Protein AF-A0A2P8GSR9-F1 (afdb_monomer)

Organism: NCBI:txid390269

pLDDT: mean 77.99, std 23.23, range [37.25, 98.5]

Nearest PDB structures (foldseek):
  6x04-assembly1_C  TM=5.322E-01  e=2.676E+00  Saccharomyces cerevisiae S288C
  6x04-assembly1_K  TM=5.317E-01  e=3.799E+00  Saccharomyces cerevisiae S288C
  6x04-assembly1_G  TM=5.292E-01  e=4.270E+00  Saccharomyces cerevisiae S288C
  4rt1-assembly1_A  TM=3.070E-01  e=5.717E+00  Pseudomonas aeruginosa PAO1

Solvent-accessible surface area (backbone atoms only — not comparable to full-atom values): 7294 Å² total; per-residue (Å²): 130,80,91,65,80,76,64,48,75,80,50,98,51,31,28,34,34,70,55,84,48,96,83,53,54,54,26,38,37,32,64,42,80,44,65,48,93,89,70,51,74,74,40,75,32,27,36,27,29,41,53,52,94,53,72,87,73,40,44,82,75,49,75,26,86,39,72,65,58,42,53,66,70,62,69,70,80,82,80,58,76,87,51,70,83,47,92,62,58,94,63,40,84,70,53,58,70,65,50,60,67,56,49,74,79,62,77,70,82,80,94,81,87,132

Secondary structure (DSSP, 8-state):
---SPPPEEEETTEEEE--S-SSS-SEEEEEEEE--TTS---EEEEEEEE--SSGGG--EEEEESSHHHHHHTSPPP---GGGTTSTTSTTTTTTHHHHHHHHTTTTPPPS---

Structure (mmCIF, N/CA/C/O backbone):
data_AF-A0A2P8GSR9-F1
#
_entry.id   AF-A0A2P8GSR9-F1
#
loop_
_atom_site.group_PDB
_atom_site.id
_atom_site.type_symbol
_atom_site.label_atom_id
_atom_site.label_alt_id
_atom_site.label_comp_id
_atom_site.label_asym_id
_atom_site.label_entity_id
_atom_site.label_seq_id
_atom_site.pdbx_PDB_ins_code
_atom_site.Cartn_x
_atom_site.Cartn_y
_atom_site.Cartn_z
_atom_site.occupancy
_atom_site.B_iso_or_equiv
_atom_site.auth_seq_id
_atom_site.auth_comp_id
_atom_site.auth_asym_id
_atom_site.auth_atom_id
_atom_site.pdbx_PDB_model_num
ATOM 1 N N . MET A 1 1 ? 11.667 4.897 14.610 1.00 48.38 1 MET A N 1
ATOM 2 C CA . MET A 1 1 ? 10.711 3.892 14.088 1.00 48.38 1 MET A CA 1
ATOM 3 C C . MET A 1 1 ? 9.352 4.565 13.994 1.00 48.38 1 MET A C 1
ATOM 5 O O . MET A 1 1 ? 8.935 5.131 14.995 1.00 48.38 1 MET A O 1
ATOM 9 N N . SER A 1 2 ? 8.697 4.597 12.828 1.00 56.84 2 SER A N 1
ATOM 10 C CA . SER A 1 2 ? 7.363 5.215 12.725 1.00 56.84 2 SER A CA 1
ATOM 11 C C . SER A 1 2 ? 6.367 4.443 13.595 1.00 56.84 2 SER A C 1
ATOM 13 O O . SER A 1 2 ? 6.287 3.223 13.455 1.00 56.84 2 SER A O 1
ATOM 15 N N . GLY A 1 3 ? 5.585 5.128 14.430 1.00 82.31 3 GLY A N 1
ATOM 16 C CA . GLY A 1 3 ? 4.541 4.516 15.268 1.00 82.31 3 GLY A CA 1
ATOM 17 C C . GLY A 1 3 ? 3.304 4.021 14.505 1.00 82.31 3 GLY A C 1
ATOM 18 O O . GLY A 1 3 ? 2.302 3.684 15.124 1.00 82.31 3 GLY A O 1
ATOM 19 N N . LEU A 1 4 ? 3.347 3.997 13.170 1.00 87.38 4 LEU A N 1
ATOM 20 C CA . LEU A 1 4 ? 2.238 3.541 12.338 1.00 87.38 4 LEU A CA 1
ATOM 21 C C . LEU A 1 4 ? 2.026 2.023 12.472 1.00 87.38 4 LEU A C 1
ATOM 23 O O . LEU A 1 4 ? 3.010 1.273 12.501 1.00 87.38 4 LEU A O 1
ATOM 27 N N . PRO A 1 5 ? 0.765 1.549 12.453 1.00 92.81 5 PRO A N 1
ATOM 28 C CA . PRO A 1 5 ? 0.460 0.131 12.335 1.00 92.81 5 PRO A CA 1
ATOM 29 C C . PRO A 1 5 ? 1.173 -0.492 11.136 1.00 92.81 5 PRO A C 1
ATOM 31 O O . PRO A 1 5 ? 1.265 0.107 10.056 1.00 92.81 5 PRO A O 1
ATOM 34 N N . LYS A 1 6 ? 1.681 -1.712 11.322 1.00 95.56 6 LYS A N 1
ATOM 35 C CA . LYS A 1 6 ? 2.308 -2.465 10.234 1.00 95.56 6 LYS A CA 1
ATOM 36 C C . LYS A 1 6 ? 1.237 -2.882 9.211 1.00 95.56 6 LYS A C 1
ATOM 38 O O . LYS A 1 6 ? 0.147 -3.275 9.626 1.00 95.56 6 LYS A O 1
ATOM 43 N N . PRO A 1 7 ? 1.536 -2.853 7.900 1.00 97.50 7 PRO A N 1
ATOM 44 C CA . PRO A 1 7 ? 0.634 -3.390 6.888 1.00 97.50 7 PRO A CA 1
ATOM 45 C C . PRO A 1 7 ? 0.391 -4.881 7.114 1.00 97.50 7 PRO A C 1
ATOM 47 O O . PRO A 1 7 ? 1.329 -5.634 7.396 1.00 97.50 7 PRO A O 1
ATOM 50 N N . ILE A 1 8 ? -0.848 -5.320 6.931 1.00 98.06 8 ILE A N 1
ATOM 51 C CA . ILE A 1 8 ? -1.230 -6.728 7.043 1.00 98.06 8 ILE A CA 1
ATOM 52 C C . ILE A 1 8 ? -1.020 -7.371 5.678 1.00 98.06 8 ILE A C 1
ATOM 54 O O . ILE A 1 8 ? -1.573 -6.911 4.683 1.00 98.06 8 ILE A O 1
ATOM 58 N N . ARG A 1 9 ? -0.203 -8.423 5.604 1.00 98.25 9 ARG A N 1
ATOM 59 C CA . ARG A 1 9 ? 0.023 -9.154 4.353 1.00 98.25 9 ARG A CA 1
ATOM 60 C C . ARG A 1 9 ? -1.148 -10.096 4.096 1.00 98.25 9 ARG A C 1
ATOM 62 O O . ARG A 1 9 ? -1.395 -10.977 4.910 1.00 9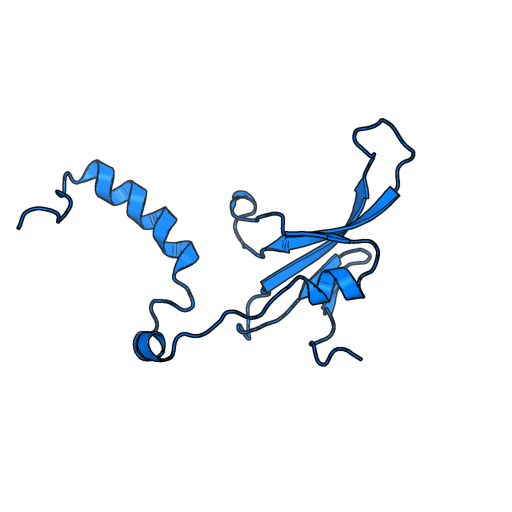8.25 9 ARG A O 1
ATOM 69 N N . VAL A 1 10 ? -1.821 -9.926 2.962 1.00 97.31 10 VAL A N 1
ATOM 70 C CA . VAL A 1 10 ? -2.991 -10.739 2.578 1.00 97.31 10 VAL A CA 1
ATOM 71 C C . VAL A 1 10 ? -2.682 -11.692 1.427 1.00 97.31 10 VAL A C 1
ATOM 73 O O . VAL A 1 10 ? -3.306 -12.738 1.307 1.00 97.31 10 VAL A O 1
ATOM 76 N N . GLU A 1 11 ? -1.654 -11.389 0.629 1.00 96.50 11 GLU A N 1
ATOM 77 C CA . GLU A 1 11 ? -1.143 -12.288 -0.406 1.00 96.50 11 GLU A CA 1
ATOM 78 C C . GLU A 1 11 ? 0.386 -12.194 -0.524 1.00 96.50 11 GLU A C 1
ATOM 80 O O . GLU A 1 11 ? 1.058 -11.370 0.105 1.00 96.50 11 GLU A O 1
ATOM 85 N N . ARG A 1 12 ? 0.976 -13.007 -1.411 1.00 96.44 12 ARG A N 1
ATOM 86 C CA . ARG A 1 12 ? 2.427 -13.006 -1.658 1.00 96.44 12 ARG A CA 1
ATOM 87 C C . ARG A 1 12 ? 2.964 -11.621 -2.030 1.00 96.44 12 ARG A C 1
ATOM 89 O O . ARG A 1 12 ? 4.084 -11.298 -1.644 1.00 96.44 12 ARG A O 1
ATOM 96 N N . ARG A 1 13 ? 2.209 -10.814 -2.769 1.00 97.81 13 ARG A N 1
ATOM 97 C CA . ARG A 1 13 ? 2.643 -9.485 -3.228 1.00 97.81 13 ARG A CA 1
ATOM 98 C C . ARG A 1 13 ? 1.676 -8.374 -2.828 1.00 97.81 13 ARG A C 1
ATOM 100 O O . ARG A 1 13 ? 1.750 -7.301 -3.416 1.00 97.81 13 ARG A O 1
ATOM 107 N N . MET A 1 14 ? 0.789 -8.621 -1.864 1.00 98.06 14 MET A N 1
ATOM 108 C CA . MET A 1 14 ? -0.256 -7.677 -1.476 1.00 98.06 14 MET A CA 1
ATOM 109 C C . MET A 1 14 ? -0.357 -7.536 0.041 1.00 98.06 14 MET A C 1
ATOM 111 O O . MET A 1 14 ? -0.363 -8.523 0.782 1.00 98.06 14 MET A O 1
ATOM 115 N N . TRP A 1 15 ? -0.477 -6.288 0.474 1.00 98.44 15 TRP A N 1
ATOM 116 C CA . TRP A 1 15 ? -0.714 -5.879 1.846 1.00 98.44 15 TRP A CA 1
ATOM 117 C C . TRP A 1 15 ? -1.885 -4.904 1.897 1.00 98.44 15 TRP A C 1
ATOM 119 O O . TRP A 1 15 ? -2.197 -4.246 0.906 1.00 98.44 15 TRP A O 1
ATOM 129 N N . VAL A 1 16 ? -2.496 -4.779 3.066 1.00 97.88 16 VAL A N 1
ATOM 130 C CA . VAL A 1 16 ? -3.522 -3.779 3.355 1.00 97.88 16 VAL A CA 1
ATOM 131 C C . VAL A 1 16 ? -3.107 -2.931 4.553 1.00 97.88 16 VAL A C 1
ATOM 133 O O . VAL A 1 16 ? -2.458 -3.417 5.484 1.00 97.88 16 VAL A O 1
ATOM 136 N N . CYS A 1 17 ? -3.466 -1.651 4.524 1.00 97.56 17 CYS A N 1
ATOM 137 C CA . CYS A 1 17 ? -3.189 -0.697 5.593 1.00 97.56 17 CYS A CA 1
ATOM 138 C C . CYS A 1 17 ? -4.488 -0.322 6.306 1.00 97.56 17 CYS A C 1
ATOM 140 O O . CYS A 1 17 ? -5.384 0.259 5.695 1.00 97.56 17 CYS A O 1
ATOM 142 N N . MET A 1 18 ? -4.557 -0.603 7.608 1.00 96.00 18 MET A N 1
ATOM 143 C CA . MET A 1 18 ? -5.652 -0.161 8.477 1.00 96.00 18 MET A CA 1
ATOM 144 C C . MET A 1 18 ? -5.350 1.233 9.036 1.00 96.00 18 MET A C 1
ATOM 146 O O . MET A 1 18 ? -4.197 1.521 9.381 1.00 96.00 18 MET A O 1
ATOM 150 N N . ARG A 1 19 ? -6.366 2.097 9.117 1.00 94.38 19 ARG A N 1
ATOM 151 C CA . ARG A 1 19 ? -6.279 3.433 9.733 1.00 94.38 19 ARG A CA 1
ATOM 152 C C . ARG A 1 19 ? -7.457 3.644 10.680 1.00 94.38 19 ARG A C 1
ATOM 154 O O . ARG A 1 19 ? -7.548 2.917 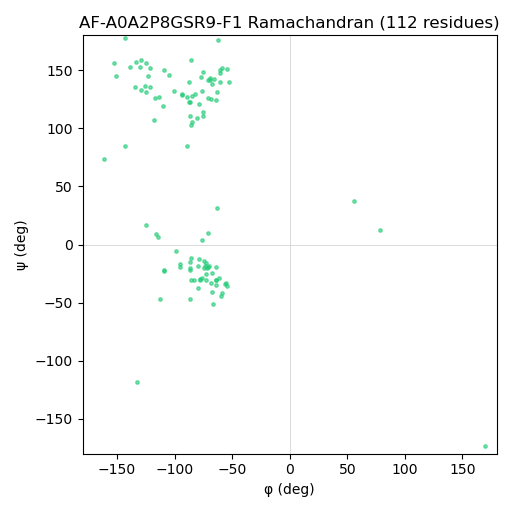11.659 1.00 94.38 19 ARG A O 1
ATOM 161 N N . ASN A 1 20 ? -8.306 4.633 10.417 1.00 89.50 20 ASN A N 1
ATOM 162 C CA . ASN A 1 20 ? -9.404 5.026 11.296 1.00 89.50 20 ASN A CA 1
ATOM 163 C C . ASN A 1 20 ? -10.514 3.961 11.367 1.00 89.50 20 ASN A C 1
ATOM 165 O O . ASN A 1 20 ? -11.132 3.805 12.414 1.00 89.50 20 ASN A O 1
ATOM 169 N N . ASP A 1 21 ? -10.758 3.238 10.271 1.00 88.38 21 ASP A N 1
ATOM 170 C CA . ASP A 1 21 ? -11.838 2.253 10.178 1.00 88.38 21 ASP A CA 1
ATOM 171 C C . ASP A 1 21 ? -11.392 0.878 10.729 1.00 88.38 21 ASP A C 1
ATOM 173 O O . ASP A 1 21 ? -10.335 0.372 10.330 1.00 88.38 21 ASP A O 1
ATOM 177 N N . PRO A 1 22 ? -12.157 0.267 11.658 1.00 87.94 22 PRO A N 1
ATOM 178 C CA . PRO A 1 22 ? -11.807 -1.023 12.250 1.00 87.94 22 PRO A CA 1
ATOM 179 C C . PRO A 1 22 ? -12.134 -2.228 11.353 1.00 87.94 22 PRO A C 1
ATOM 181 O O . PRO A 1 22 ? -11.689 -3.337 11.647 1.00 87.94 22 PRO A O 1
ATOM 184 N N . VAL A 1 23 ? -12.913 -2.038 10.286 1.00 90.38 23 VAL A N 1
ATOM 185 C CA . VAL A 1 23 ? -13.429 -3.096 9.407 1.00 90.38 23 VAL A CA 1
ATOM 186 C C . VAL A 1 23 ? -12.815 -3.010 8.015 1.00 90.38 23 VAL A C 1
ATOM 188 O O . VAL A 1 23 ? -12.381 -4.021 7.462 1.00 90.38 23 VAL A O 1
ATOM 191 N N . LEU A 1 24 ? -12.777 -1.812 7.435 1.00 92.31 24 LEU A N 1
ATOM 192 C CA . LEU A 1 24 ? -12.332 -1.587 6.068 1.00 92.31 24 LEU A CA 1
ATOM 193 C C . LEU A 1 24 ? -10.894 -1.055 6.038 1.00 92.31 24 LEU A C 1
ATOM 195 O O . LEU A 1 24 ? -10.562 -0.097 6.738 1.00 92.31 24 LEU A O 1
ATOM 199 N N . PRO A 1 25 ? -10.015 -1.624 5.195 1.00 95.75 25 PRO A N 1
ATOM 200 C CA . PRO A 1 25 ? -8.717 -1.026 4.943 1.00 95.75 25 PRO A CA 1
ATOM 201 C C . PRO A 1 25 ? -8.850 0.390 4.395 1.00 95.75 25 PRO A C 1
ATOM 203 O O . PRO A 1 25 ? -9.782 0.712 3.665 1.00 95.75 25 PRO A O 1
ATOM 206 N N . LYS A 1 26 ? -7.845 1.219 4.662 1.00 95.94 26 LYS A N 1
ATOM 207 C CA . LYS A 1 26 ? -7.719 2.531 4.023 1.00 95.94 26 LYS A CA 1
ATOM 208 C C . LYS A 1 26 ? -7.130 2.415 2.616 1.00 95.94 26 LYS A C 1
ATOM 210 O O . LYS A 1 26 ? -7.505 3.153 1.706 1.00 95.94 26 LYS A O 1
ATOM 215 N N . ALA A 1 27 ? -6.185 1.495 2.444 1.00 98.06 27 ALA A N 1
ATOM 216 C CA . ALA A 1 27 ? -5.446 1.311 1.203 1.00 98.06 27 ALA A CA 1
ATOM 217 C C . ALA A 1 27 ? -4.956 -0.130 1.040 1.00 98.06 27 ALA A C 1
ATOM 219 O O . ALA A 1 27 ? -4.731 -0.839 2.026 1.00 98.06 27 ALA A O 1
ATOM 220 N N . GLU A 1 28 ? -4.717 -0.521 -0.210 1.00 97.69 28 GLU A N 1
ATOM 221 C CA . GLU A 1 28 ? -3.908 -1.692 -0.546 1.00 97.69 28 GLU A CA 1
ATOM 222 C C . GLU A 1 28 ? -2.525 -1.263 -1.051 1.00 97.69 28 GLU A C 1
ATOM 224 O O . GLU A 1 28 ? -2.364 -0.252 -1.739 1.00 97.69 28 GLU A O 1
ATOM 229 N N . ILE A 1 29 ? -1.521 -2.074 -0.730 1.00 98.50 29 ILE A N 1
ATOM 230 C CA . ILE A 1 29 ? -0.160 -1.965 -1.243 1.00 98.50 29 ILE A CA 1
ATOM 231 C C . ILE A 1 29 ? 0.129 -3.232 -2.038 1.00 98.50 29 ILE A C 1
ATOM 233 O O . ILE A 1 29 ? 0.017 -4.338 -1.508 1.00 98.50 29 ILE A O 1
ATOM 237 N N . ARG A 1 30 ? 0.554 -3.093 -3.294 1.00 98.19 30 ARG A N 1
ATOM 238 C CA . ARG A 1 30 ? 0.941 -4.222 -4.143 1.00 98.19 30 ARG A CA 1
ATOM 239 C C . ARG A 1 30 ? 2.350 -4.043 -4.687 1.00 98.19 30 ARG A C 1
ATOM 241 O O . ARG A 1 30 ? 2.665 -3.001 -5.253 1.00 98.19 30 ARG A O 1
ATOM 248 N N . LEU A 1 31 ? 3.181 -5.076 -4.567 1.00 98.25 31 LEU A N 1
ATOM 249 C CA . LEU A 1 31 ? 4.468 -5.121 -5.257 1.00 98.25 31 LEU A CA 1
ATOM 250 C C . LEU A 1 31 ? 4.216 -5.423 -6.737 1.00 98.25 31 LEU A C 1
ATOM 252 O O . LEU A 1 31 ? 3.724 -6.502 -7.083 1.00 98.25 31 LEU A O 1
ATOM 256 N N . VAL A 1 32 ? 4.529 -4.463 -7.601 1.00 97.38 32 VAL A N 1
ATOM 257 C CA . VAL A 1 32 ? 4.284 -4.531 -9.043 1.00 97.38 32 VAL A CA 1
ATOM 258 C C . VAL A 1 32 ? 5.565 -4.302 -9.826 1.00 97.38 32 VAL A C 1
ATOM 260 O O . VAL A 1 32 ? 6.496 -3.658 -9.350 1.00 97.38 32 VAL A O 1
ATOM 263 N N . ARG A 1 33 ? 5.585 -4.816 -11.054 1.00 95.88 33 ARG A N 1
ATOM 264 C CA . ARG A 1 33 ? 6.614 -4.510 -12.045 1.00 95.88 33 ARG A CA 1
ATOM 265 C C . ARG A 1 33 ? 6.130 -3.364 -12.915 1.00 95.88 33 ARG A C 1
ATOM 267 O O . ARG A 1 33 ? 5.013 -3.424 -13.426 1.00 95.88 33 ARG A O 1
ATOM 274 N N . ARG A 1 34 ? 6.956 -2.336 -13.068 1.00 89.88 34 ARG A N 1
ATOM 275 C CA . ARG A 1 34 ? 6.674 -1.167 -13.896 1.00 89.88 34 ARG A CA 1
ATOM 276 C C . ARG A 1 34 ? 7.853 -0.917 -14.819 1.00 89.88 34 ARG A C 1
ATOM 278 O O . ARG A 1 34 ? 8.992 -0.880 -14.367 1.00 89.88 34 ARG A O 1
ATOM 285 N N . THR A 1 35 ? 7.564 -0.700 -16.092 1.00 90.88 35 THR A N 1
ATOM 286 C CA . THR A 1 35 ? 8.530 -0.132 -17.031 1.00 90.88 35 THR A CA 1
ATOM 287 C C . THR A 1 35 ? 8.428 1.393 -16.942 1.00 90.88 35 THR A C 1
ATOM 289 O O . THR A 1 35 ? 7.323 1.934 -17.070 1.00 90.88 35 THR A O 1
ATOM 292 N N . PRO A 1 36 ? 9.526 2.096 -16.632 1.00 84.50 36 PRO A N 1
ATOM 293 C CA . PRO A 1 36 ? 9.588 3.552 -16.688 1.00 84.50 36 PRO A CA 1
ATOM 294 C C . PRO A 1 36 ? 9.172 4.113 -18.062 1.00 84.50 36 PRO A C 1
ATOM 296 O O . PRO A 1 36 ? 9.327 3.451 -19.086 1.00 84.50 36 PRO A O 1
ATOM 299 N N . MET A 1 37 ? 8.619 5.332 -18.090 1.00 84.19 37 MET A N 1
ATOM 300 C CA . MET A 1 37 ? 8.139 5.955 -19.340 1.00 84.19 37 MET A CA 1
ATOM 301 C C . MET A 1 37 ? 9.268 6.309 -20.312 1.00 84.19 37 MET A C 1
ATOM 303 O O . MET A 1 37 ? 9.037 6.378 -21.512 1.00 84.19 37 MET A O 1
ATOM 307 N N . ASP A 1 38 ? 10.476 6.514 -19.801 1.00 89.31 38 ASP A N 1
ATOM 308 C CA . ASP A 1 38 ? 11.693 6.762 -20.577 1.00 89.31 38 ASP A CA 1
ATOM 309 C C . ASP A 1 38 ? 12.258 5.485 -21.234 1.00 89.31 38 ASP A C 1
ATOM 311 O O . ASP A 1 38 ? 13.310 5.531 -21.864 1.00 89.31 38 ASP A O 1
ATOM 315 N N . GLY A 1 39 ? 11.567 4.343 -21.110 1.00 87.81 39 GLY A N 1
ATOM 316 C CA . GLY A 1 39 ? 11.982 3.075 -21.711 1.00 87.81 39 GLY A CA 1
ATOM 317 C C . GLY A 1 39 ? 13.086 2.352 -20.938 1.00 87.81 39 GLY A C 1
ATOM 318 O O . GLY A 1 39 ? 13.671 1.402 -21.458 1.00 87.81 39 GLY A O 1
ATOM 319 N N . GLY A 1 40 ? 13.372 2.777 -19.703 1.00 88.06 40 GLY A N 1
ATOM 320 C CA . GLY A 1 40 ? 14.335 2.121 -18.824 1.00 88.06 40 GLY A CA 1
ATOM 321 C C . GLY A 1 40 ? 13.962 0.677 -18.440 1.00 88.06 40 GLY A C 1
ATOM 322 O O . GLY A 1 40 ? 12.885 0.171 -18.776 1.00 88.06 40 GLY A O 1
ATOM 323 N N . PRO A 1 41 ? 14.844 -0.021 -17.701 1.00 91.44 41 PRO A N 1
ATOM 324 C CA . PRO A 1 41 ? 14.598 -1.395 -17.281 1.00 91.44 41 PRO A CA 1
ATOM 325 C C . PRO A 1 41 ? 13.342 -1.498 -16.412 1.00 91.44 41 PRO A C 1
ATOM 327 O O . PRO A 1 41 ? 12.986 -0.585 -15.669 1.00 91.44 41 PRO A O 1
ATOM 330 N N . THR A 1 42 ? 12.680 -2.653 -16.475 1.00 93.44 42 THR A N 1
ATOM 331 C CA . THR A 1 42 ? 11.534 -2.928 -15.603 1.00 93.44 42 THR A CA 1
ATOM 332 C C . THR A 1 42 ? 11.990 -2.959 -14.148 1.00 93.44 42 THR A C 1
ATOM 334 O O . THR A 1 42 ? 12.864 -3.745 -13.785 1.00 93.44 42 THR A O 1
ATOM 337 N N . ILE A 1 43 ? 11.361 -2.133 -13.318 1.00 94.25 43 ILE A N 1
ATOM 338 C CA . ILE A 1 43 ? 11.637 -2.011 -11.887 1.00 94.25 43 ILE A CA 1
ATOM 339 C C . ILE A 1 43 ? 10.489 -2.595 -11.064 1.00 94.25 43 ILE A C 1
ATOM 341 O O . ILE A 1 43 ? 9.330 -2.583 -11.487 1.00 94.25 43 ILE A O 1
ATOM 345 N N . GLU A 1 44 ? 10.803 -3.106 -9.874 1.00 96.56 44 GLU A N 1
ATOM 346 C CA . GLU A 1 44 ? 9.796 -3.499 -8.887 1.00 96.56 44 GLU A CA 1
ATOM 347 C C . GLU A 1 44 ? 9.543 -2.340 -7.917 1.00 96.56 44 GLU A C 1
ATOM 349 O O . GLU A 1 44 ? 10.477 -1.766 -7.362 1.00 96.56 44 GLU A O 1
ATOM 354 N N . GLN A 1 45 ? 8.272 -1.981 -7.735 1.00 97.25 45 GLN A N 1
ATOM 355 C CA . GLN A 1 45 ? 7.842 -0.901 -6.847 1.00 97.25 45 GLN A CA 1
ATOM 356 C C . GLN A 1 45 ? 6.584 -1.299 -6.077 1.00 97.25 45 GLN A C 1
ATOM 358 O O . GLN A 1 45 ? 5.762 -2.093 -6.543 1.00 97.25 45 GLN A O 1
ATOM 363 N N . TYR A 1 46 ? 6.407 -0.708 -4.901 1.00 98.25 46 TYR A N 1
ATOM 364 C CA . TYR A 1 46 ? 5.191 -0.822 -4.110 1.00 98.25 46 TYR A CA 1
ATOM 365 C C . TYR A 1 46 ? 4.184 0.218 -4.593 1.00 98.25 46 TYR A C 1
ATOM 367 O O . TYR A 1 46 ? 4.329 1.408 -4.326 1.00 98.25 46 TYR A O 1
ATOM 375 N N . ARG A 1 47 ? 3.163 -0.232 -5.322 1.00 98.12 47 ARG A N 1
ATOM 376 C CA . ARG A 1 47 ? 2.025 0.595 -5.726 1.00 98.12 47 ARG A CA 1
ATOM 377 C C . ARG A 1 47 ? 1.026 0.668 -4.584 1.00 98.12 47 ARG A C 1
ATOM 379 O O . ARG A 1 47 ? 0.603 -0.374 -4.090 1.00 98.12 47 ARG A O 1
ATOM 386 N N . VAL A 1 48 ? 0.603 1.874 -4.233 1.00 98.50 48 VAL A N 1
ATOM 387 C CA . VAL A 1 48 ? -0.410 2.114 -3.203 1.00 98.50 48 VAL A CA 1
ATOM 388 C C . VAL A 1 48 ? -1.647 2.702 -3.855 1.00 98.50 48 VAL A C 1
ATOM 390 O O . VAL A 1 48 ? -1.548 3.702 -4.567 1.00 98.50 48 VAL A O 1
ATOM 393 N N . ILE A 1 49 ? -2.805 2.097 -3.614 1.00 97.50 49 ILE A N 1
ATOM 394 C CA . ILE A 1 49 ? -4.095 2.629 -4.063 1.00 97.50 49 ILE A CA 1
ATOM 395 C C . ILE A 1 49 ? -5.084 2.658 -2.896 1.00 97.50 4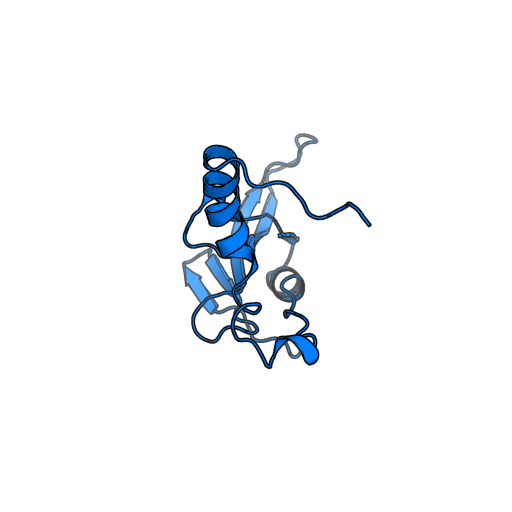9 ILE A C 1
ATOM 397 O O . ILE A 1 49 ? -4.975 1.855 -1.967 1.00 97.50 49 ILE A O 1
ATOM 401 N N . THR A 1 50 ? -6.049 3.574 -2.942 1.00 96.69 50 THR A N 1
ATOM 402 C CA . THR A 1 50 ? -7.145 3.606 -1.968 1.00 96.69 50 THR A CA 1
ATOM 403 C C . THR A 1 50 ? -7.949 2.313 -2.027 1.00 96.69 50 THR A C 1
ATOM 405 O O . THR A 1 50 ? -8.087 1.681 -3.080 1.00 96.69 50 THR A O 1
ATOM 408 N N . TRP A 1 51 ? -8.482 1.908 -0.879 1.00 94.00 51 TRP A N 1
ATOM 409 C CA . TRP A 1 51 ? -9.403 0.785 -0.822 1.00 94.00 51 TRP A CA 1
ATOM 410 C C . TRP A 1 51 ? -10.785 1.208 -1.338 1.00 94.00 51 TRP A C 1
ATOM 412 O O . TRP A 1 51 ? -11.315 2.237 -0.932 1.00 94.00 51 TRP A O 1
ATOM 422 N N . SER A 1 52 ? -11.372 0.402 -2.221 1.00 91.38 52 SER A N 1
ATOM 423 C CA . SER A 1 52 ? -12.810 0.405 -2.507 1.00 91.38 52 SER A CA 1
ATOM 424 C C . SER A 1 52 ? -13.228 -0.995 -2.948 1.00 91.38 52 SER A C 1
ATOM 426 O O . SER A 1 52 ? -12.470 -1.712 -3.620 1.00 91.38 52 SER A O 1
ATOM 428 N N . ILE A 1 53 ? -14.441 -1.384 -2.560 1.00 88.44 53 ILE A N 1
ATOM 429 C CA 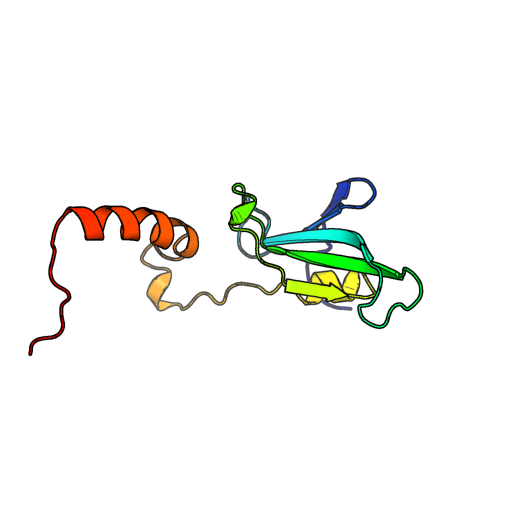. ILE A 1 53 ? -15.090 -2.610 -3.033 1.00 88.44 53 ILE A CA 1
ATOM 430 C C . ILE A 1 53 ? -15.332 -2.512 -4.544 1.00 88.44 53 ILE A C 1
ATOM 432 O O . ILE A 1 53 ? -15.163 -3.504 -5.247 1.00 88.44 53 ILE A O 1
ATOM 436 N N . VAL A 1 54 ? -15.637 -1.309 -5.036 1.00 89.56 54 VAL A N 1
ATOM 437 C CA . VAL A 1 54 ? -15.825 -0.993 -6.453 1.00 89.56 54 VAL A CA 1
ATOM 438 C C . VAL A 1 54 ? -14.454 -0.658 -7.064 1.00 89.56 54 VAL A C 1
ATOM 440 O O . VAL A 1 54 ? -13.851 0.355 -6.697 1.00 89.56 54 VAL A O 1
ATOM 443 N N . PRO A 1 55 ? -13.893 -1.499 -7.954 1.00 84.75 55 PRO A N 1
ATOM 444 C CA . PRO A 1 55 ? -12.540 -1.302 -8.479 1.00 84.75 55 PRO A CA 1
ATOM 445 C C . PRO A 1 55 ? -12.313 0.060 -9.147 1.00 84.75 55 PRO A C 1
ATOM 447 O O . PRO A 1 55 ? -11.225 0.623 -9.035 1.00 84.75 55 PRO A O 1
ATOM 450 N N . GLU A 1 56 ? -13.337 0.608 -9.798 1.00 91.19 56 GLU A N 1
ATOM 451 C CA . GLU A 1 56 ? -13.298 1.862 -10.557 1.00 91.19 56 GLU A CA 1
ATOM 452 C C . GLU A 1 56 ? -13.196 3.103 -9.661 1.00 91.19 56 GLU A C 1
ATOM 454 O O . GLU A 1 56 ? -12.774 4.172 -10.108 1.00 91.19 56 GLU A O 1
ATOM 459 N N . GLU A 1 57 ? -13.556 2.982 -8.384 1.00 89.56 57 GLU A N 1
ATOM 460 C CA . GLU A 1 57 ? -13.458 4.063 -7.399 1.00 89.56 57 GLU A CA 1
ATOM 461 C C . GLU A 1 57 ? -12.078 4.144 -6.751 1.00 89.56 57 GLU A C 1
ATOM 463 O O . GLU A 1 57 ? -11.752 5.130 -6.088 1.00 89.56 57 GLU A O 1
ATOM 468 N N . ARG A 1 58 ? -11.236 3.128 -6.952 1.00 91.62 58 ARG A N 1
ATOM 469 C CA . ARG A 1 58 ? -9.880 3.126 -6.409 1.00 91.62 58 ARG A CA 1
ATOM 470 C C . ARG A 1 58 ? -9.064 4.235 -7.061 1.00 91.62 58 ARG A C 1
ATOM 472 O O . ARG A 1 58 ? -9.190 4.538 -8.252 1.00 91.62 58 ARG A O 1
ATOM 479 N N . ARG A 1 59 ? -8.207 4.863 -6.266 1.00 94.94 59 ARG A N 1
ATOM 480 C CA . ARG A 1 59 ? -7.349 5.969 -6.695 1.00 94.94 59 ARG A CA 1
ATOM 481 C C . ARG A 1 59 ? -5.907 5.647 -6.360 1.00 94.94 59 ARG A C 1
ATOM 483 O O . ARG A 1 59 ? -5.612 5.136 -5.282 1.00 94.94 59 ARG A O 1
ATOM 490 N N . LEU A 1 60 ? -5.009 5.926 -7.300 1.00 96.25 60 LEU A N 1
ATOM 491 C CA . LEU A 1 60 ? -3.575 5.780 -7.086 1.00 96.25 60 LEU A CA 1
ATOM 492 C C . LEU A 1 60 ? -3.102 6.834 -6.085 1.00 96.25 60 LEU A C 1
ATOM 494 O O . LEU A 1 60 ? -3.299 8.022 -6.312 1.00 96.25 60 LEU A O 1
ATOM 498 N N . ILE A 1 61 ? -2.453 6.385 -5.012 1.00 96.75 61 ILE A N 1
ATOM 499 C CA . ILE A 1 61 ? -1.738 7.261 -4.079 1.00 96.75 61 ILE A CA 1
ATOM 500 C C . ILE A 1 61 ? -0.315 7.482 -4.597 1.00 96.75 61 ILE A C 1
ATOM 502 O O . ILE A 1 61 ? 0.151 8.612 -4.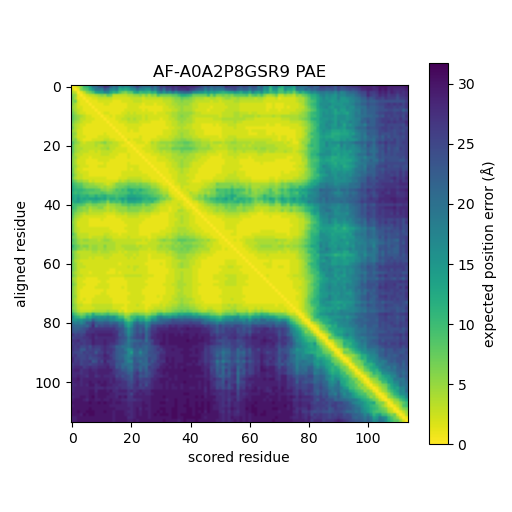679 1.00 96.75 61 ILE A O 1
ATOM 506 N N . GLY A 1 62 ? 0.366 6.407 -5.007 1.00 96.62 62 GLY A N 1
ATOM 507 C CA . GLY A 1 62 ? 1.712 6.520 -5.557 1.00 96.62 62 GLY A CA 1
ATOM 508 C C . GLY A 1 62 ? 2.435 5.192 -5.737 1.00 96.62 62 GLY A C 1
ATOM 509 O O . GLY A 1 62 ? 1.872 4.110 -5.544 1.00 96.62 62 GLY A O 1
ATOM 510 N N . TYR A 1 63 ? 3.708 5.305 -6.112 1.00 97.00 63 TYR A N 1
ATOM 511 C CA . TYR A 1 63 ? 4.668 4.210 -6.202 1.00 97.00 63 TYR A CA 1
ATOM 512 C C . TYR A 1 63 ? 5.853 4.514 -5.291 1.00 97.00 63 TYR A C 1
ATOM 514 O O . TYR A 1 63 ? 6.365 5.631 -5.305 1.00 97.00 63 TYR A O 1
ATOM 522 N N . TYR A 1 64 ? 6.297 3.516 -4.531 1.00 97.44 64 TYR A N 1
ATOM 523 C CA . TYR A 1 64 ? 7.360 3.662 -3.536 1.00 97.44 64 TYR A CA 1
ATOM 524 C C . TYR A 1 64 ? 8.380 2.536 -3.656 1.00 97.44 64 TYR A C 1
ATOM 526 O O . TYR A 1 64 ? 8.077 1.451 -4.165 1.00 97.44 64 TYR A O 1
ATOM 534 N N . TRP A 1 65 ? 9.594 2.782 -3.174 1.00 96.81 65 TRP A N 1
ATOM 535 C CA . TRP A 1 65 ? 10.689 1.817 -3.259 1.00 96.81 65 TRP A CA 1
ATOM 536 C C . TRP A 1 65 ? 10.631 0.792 -2.140 1.00 96.81 65 TRP A C 1
ATOM 538 O O . TRP A 1 65 ? 10.997 -0.367 -2.331 1.00 96.81 65 TRP A O 1
ATOM 548 N N . THR A 1 66 ? 10.112 1.194 -0.983 1.00 97.50 66 THR A N 1
ATOM 549 C CA . THR A 1 66 ? 10.004 0.317 0.178 1.00 97.50 66 THR A CA 1
ATOM 550 C C . THR A 1 66 ? 8.563 0.171 0.656 1.00 97.50 66 THR A C 1
ATOM 552 O O . THR A 1 66 ? 7.736 1.075 0.536 1.00 97.50 66 THR A O 1
ATOM 555 N N . LEU A 1 67 ? 8.266 -0.974 1.280 1.00 97.56 67 LEU A N 1
ATOM 556 C CA . LEU A 1 67 ? 6.984 -1.191 1.956 1.00 97.56 67 LEU A CA 1
ATOM 557 C C . LEU A 1 67 ? 6.768 -0.186 3.102 1.00 97.56 67 LEU A C 1
ATOM 559 O O . LEU A 1 67 ? 5.633 0.153 3.426 1.00 97.56 67 LEU A O 1
ATOM 563 N N . HIS A 1 68 ? 7.855 0.288 3.718 1.00 97.12 68 HIS A N 1
ATOM 564 C CA . HIS A 1 68 ? 7.803 1.279 4.787 1.00 97.12 68 HIS A CA 1
ATOM 565 C C . HIS A 1 68 ? 7.299 2.634 4.280 1.00 97.12 68 HIS A C 1
ATOM 567 O O . HIS A 1 68 ? 6.342 3.165 4.837 1.00 97.12 68 HIS A O 1
ATOM 573 N N . GLU A 1 69 ? 7.891 3.148 3.201 1.00 97.75 69 GLU A N 1
ATOM 574 C CA . GLU A 1 69 ? 7.451 4.384 2.539 1.00 97.75 69 GLU A CA 1
ATOM 575 C C . GLU A 1 69 ? 6.006 4.270 2.051 1.00 97.75 69 GLU A C 1
ATOM 577 O O . GLU A 1 69 ? 5.195 5.160 2.296 1.00 97.75 69 GLU A O 1
ATOM 582 N N . ALA A 1 70 ? 5.661 3.134 1.438 1.00 98.19 70 ALA A N 1
ATOM 583 C CA . ALA A 1 70 ? 4.302 2.857 0.994 1.00 98.19 70 ALA A CA 1
ATOM 584 C C . ALA A 1 70 ? 3.288 2.902 2.152 1.00 98.19 70 ALA A C 1
ATOM 586 O O . ALA A 1 70 ? 2.211 3.471 2.003 1.00 98.19 70 ALA A O 1
ATOM 587 N N . ASN A 1 71 ? 3.628 2.348 3.322 1.00 98.00 71 ASN A N 1
ATOM 588 C CA . ASN A 1 71 ? 2.774 2.440 4.509 1.00 98.00 71 ASN A CA 1
ATOM 589 C C . ASN A 1 71 ? 2.690 3.876 5.044 1.00 98.00 71 ASN A C 1
ATOM 591 O O . ASN A 1 71 ? 1.612 4.317 5.433 1.00 98.00 71 ASN A O 1
ATOM 595 N N . ALA A 1 72 ? 3.807 4.603 5.067 1.00 96.88 72 ALA A N 1
ATOM 596 C CA . ALA A 1 72 ? 3.858 5.977 5.561 1.00 96.88 72 ALA A CA 1
ATOM 597 C C . ALA A 1 72 ? 3.008 6.944 4.721 1.00 96.88 72 ALA A C 1
ATOM 599 O O . ALA A 1 72 ? 2.450 7.891 5.266 1.00 96.88 72 ALA A O 1
ATOM 600 N N . ALA A 1 73 ? 2.855 6.674 3.422 1.00 97.38 73 ALA A N 1
ATOM 601 C CA . ALA A 1 73 ? 2.013 7.461 2.526 1.00 97.38 73 ALA A CA 1
ATOM 602 C C . ALA A 1 73 ? 0.503 7.316 2.782 1.00 97.38 73 ALA A C 1
ATOM 604 O O . ALA A 1 73 ? -0.285 8.150 2.340 1.00 97.38 73 ALA A O 1
ATOM 605 N N . VAL A 1 74 ? 0.077 6.261 3.482 1.00 96.00 74 VAL A N 1
ATOM 606 C CA . VAL A 1 74 ? -1.331 6.063 3.842 1.00 96.00 74 VAL A CA 1
ATOM 607 C C . VAL A 1 74 ? -1.600 6.820 5.139 1.00 96.00 74 VAL A C 1
ATOM 609 O O . VAL A 1 74 ? -1.223 6.360 6.220 1.00 96.00 74 VAL A O 1
ATOM 612 N N . LEU A 1 75 ? -2.240 7.982 5.030 1.00 92.50 75 LEU A N 1
ATOM 613 C CA . LEU A 1 75 ? -2.526 8.867 6.159 1.00 92.50 75 LEU A CA 1
ATOM 614 C C . LEU A 1 75 ? -3.833 8.498 6.876 1.00 92.50 75 LEU A C 1
ATOM 616 O O . LEU A 1 75 ? -4.700 7.821 6.317 1.00 92.50 75 LEU A O 1
ATOM 620 N N . TYR A 1 76 ? -3.950 8.940 8.127 1.00 90.31 76 TYR A N 1
ATOM 621 C CA . TYR A 1 76 ? -5.216 8.936 8.858 1.00 90.31 76 TYR A CA 1
ATOM 622 C C . TYR A 1 76 ? -6.111 10.067 8.356 1.00 90.31 76 TYR A C 1
ATOM 624 O O . TYR A 1 76 ? -5.617 11.132 7.983 1.00 90.31 76 TYR A O 1
ATOM 632 N N . ASP A 1 77 ? -7.419 9.845 8.395 1.00 86.44 77 ASP A N 1
ATOM 633 C CA . ASP A 1 77 ? -8.380 10.925 8.212 1.00 86.44 77 ASP A CA 1
ATOM 634 C C . ASP A 1 77 ? -8.308 11.883 9.398 1.00 86.44 77 ASP A C 1
ATOM 636 O O . ASP A 1 77 ? -8.216 11.458 10.556 1.00 86.44 77 ASP A O 1
ATOM 640 N N . VAL A 1 78 ? -8.365 13.179 9.098 1.00 80.94 78 VAL A N 1
ATOM 641 C CA . VAL A 1 78 ? -8.522 14.223 10.106 1.00 80.94 78 VAL A CA 1
ATOM 642 C C . VAL A 1 78 ? -10.004 14.289 10.456 1.00 80.94 78 VAL A C 1
ATOM 644 O O . VAL A 1 78 ? -10.817 14.730 9.649 1.00 80.94 78 VAL A O 1
ATOM 647 N N . THR A 1 79 ? -10.371 13.839 11.652 1.00 67.00 79 THR A N 1
ATOM 648 C CA . THR A 1 79 ? -11.725 14.042 12.174 1.00 67.00 79 THR A CA 1
ATOM 649 C C . THR A 1 79 ? -11.857 15.498 12.610 1.00 67.00 79 THR A C 1
ATOM 651 O O . THR A 1 79 ? -11.219 15.903 13.584 1.00 67.00 79 THR A O 1
ATOM 654 N N . VAL A 1 80 ? -12.652 16.297 11.899 1.00 61.56 80 VAL A N 1
ATOM 655 C CA . VAL A 1 80 ? -13.032 17.632 12.379 1.00 61.56 80 VAL A CA 1
ATOM 656 C C . VAL A 1 80 ? -14.009 17.427 13.547 1.00 61.56 80 VAL A C 1
ATOM 658 O O . VAL A 1 80 ? -14.986 16.703 13.372 1.00 61.56 80 VAL A O 1
ATOM 661 N N . PRO A 1 81 ? -13.772 17.995 14.745 1.00 54.66 81 PRO A N 1
ATOM 662 C CA . PRO A 1 81 ? -14.600 17.722 15.925 1.00 54.66 81 PRO A CA 1
ATOM 663 C C . PRO A 1 81 ? -16.096 17.999 15.718 1.00 54.66 81 PRO A C 1
ATOM 665 O O . PRO A 1 81 ? -16.930 17.258 16.234 1.00 54.66 81 PRO A O 1
ATOM 668 N N . ASP A 1 82 ? -16.436 18.997 14.900 1.0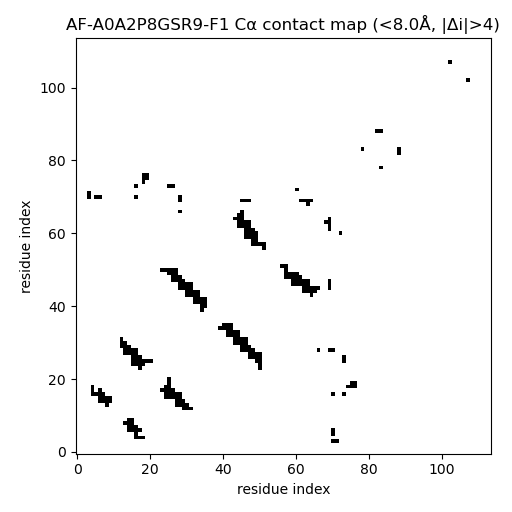0 51.53 82 ASP A N 1
ATOM 669 C CA . ASP A 1 82 ? -17.823 19.417 14.671 1.00 51.53 82 ASP A CA 1
ATOM 670 C C . ASP A 1 82 ? -18.630 18.454 13.780 1.00 51.53 82 ASP A C 1
ATOM 672 O O . ASP A 1 82 ? -19.858 18.512 13.778 1.00 51.53 82 ASP A O 1
ATOM 676 N N . THR A 1 83 ? -17.984 17.519 13.071 1.00 47.75 83 THR A N 1
ATOM 677 C CA . THR A 1 83 ? -18.669 16.495 12.253 1.00 47.75 83 THR A CA 1
ATOM 678 C C . THR A 1 83 ? -18.799 15.143 12.955 1.00 47.75 83 THR A C 1
ATOM 680 O O . THR A 1 83 ? -19.495 14.254 12.472 1.00 47.75 83 THR A O 1
ATOM 683 N N . VAL A 1 84 ? -18.205 14.970 14.143 1.00 48.09 84 VAL A N 1
ATOM 684 C CA . VAL A 1 84 ? -18.296 13.716 14.918 1.00 48.09 84 VAL A CA 1
ATOM 685 C C . VAL A 1 84 ? -19.700 13.504 15.519 1.00 48.09 84 VAL A C 1
ATOM 687 O O . VAL A 1 84 ? -20.075 12.372 15.820 1.00 48.09 84 VAL A O 1
ATOM 690 N N . VAL A 1 85 ? -20.518 14.559 15.635 1.00 45.75 85 VAL A N 1
ATOM 691 C CA . VAL A 1 85 ? -21.899 14.478 16.161 1.00 45.75 85 VAL A CA 1
ATOM 692 C C . VAL A 1 85 ? -22.907 13.965 15.122 1.00 45.75 85 VAL A C 1
ATOM 694 O O . VAL A 1 85 ? -23.962 13.452 15.493 1.00 45.75 85 VAL A O 1
ATOM 697 N N . GLN A 1 86 ? -22.588 14.004 13.828 1.00 40.19 86 GLN A N 1
ATOM 698 C CA . GLN A 1 86 ? -23.437 13.425 12.790 1.00 40.19 86 GLN A CA 1
ATOM 699 C C . GLN A 1 86 ? -22.663 12.321 12.082 1.00 40.19 86 GLN A C 1
ATOM 701 O O . GLN A 1 86 ? -21.767 12.576 11.287 1.00 40.19 86 GLN A O 1
ATOM 706 N N . GLY A 1 87 ? -23.028 11.064 12.348 1.00 43.66 87 GLY A N 1
ATOM 707 C CA . GLY A 1 87 ? -22.467 9.869 11.704 1.00 43.66 87 GLY A CA 1
ATOM 708 C C . GLY A 1 87 ? -22.711 9.768 10.186 1.00 43.66 87 GLY A C 1
ATOM 709 O O . GLY A 1 87 ? -22.853 8.665 9.666 1.00 43.66 87 GLY A O 1
ATOM 710 N N . GLN A 1 88 ? -22.791 10.893 9.473 1.00 39.78 88 GLN A N 1
ATOM 711 C CA . GLN A 1 88 ? -22.940 11.009 8.027 1.00 39.78 88 G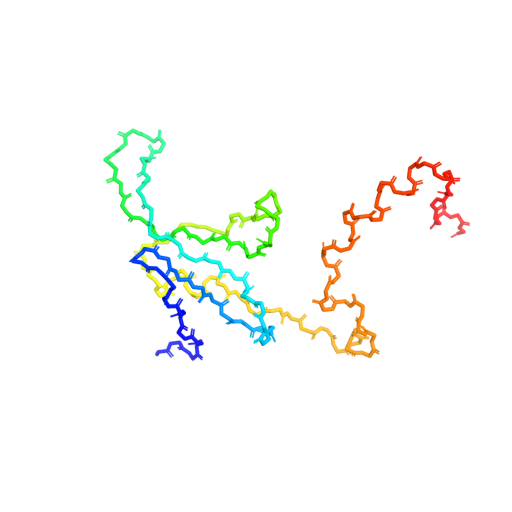LN A CA 1
ATOM 712 C C . GLN A 1 88 ? -21.602 11.207 7.296 1.00 39.78 88 GLN A C 1
ATOM 714 O O . GLN A 1 88 ? -21.519 10.860 6.116 1.00 39.78 88 GLN A O 1
ATOM 719 N N . ASP A 1 89 ? -20.537 11.637 7.981 1.00 44.28 89 ASP A N 1
ATOM 720 C CA . ASP A 1 89 ? -19.374 12.200 7.272 1.00 44.28 89 ASP A CA 1
ATOM 721 C C . ASP A 1 89 ? -18.136 11.297 7.300 1.00 44.28 89 ASP A C 1
ATOM 723 O O . ASP A 1 89 ? -17.315 11.343 6.386 1.00 44.28 89 ASP A O 1
ATOM 727 N N . ALA A 1 90 ? -18.039 10.378 8.267 1.00 45.78 90 ALA A N 1
ATOM 728 C CA . ALA A 1 90 ? -16.976 9.364 8.287 1.00 45.78 90 ALA A CA 1
ATOM 729 C C . ALA A 1 90 ? -17.063 8.389 7.088 1.00 45.78 90 ALA A C 1
ATOM 731 O O . ALA A 1 90 ? -16.075 7.766 6.707 1.00 45.78 90 ALA A O 1
ATOM 732 N N . PHE A 1 91 ? -18.240 8.307 6.454 1.00 48.28 91 PHE A N 1
ATOM 733 C CA . PHE A 1 91 ? -18.533 7.484 5.274 1.00 48.28 91 PHE A CA 1
ATOM 734 C C . PHE A 1 91 ? -18.869 8.325 4.018 1.00 48.28 91 PHE A C 1
ATOM 736 O O . PHE A 1 91 ? -19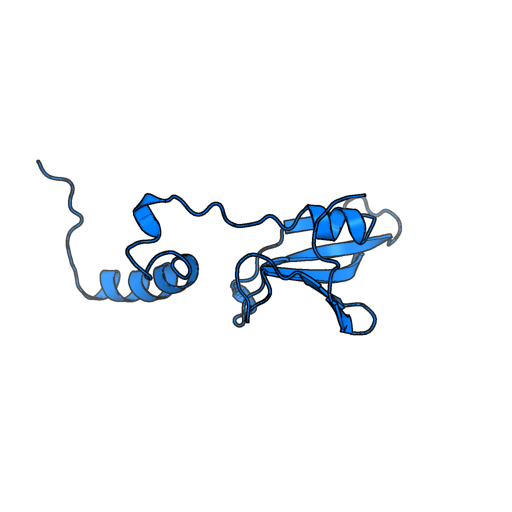.286 7.782 2.994 1.00 48.28 91 PHE A O 1
ATOM 743 N N . GLY A 1 92 ? -18.727 9.656 4.078 1.00 42.19 92 GLY A N 1
ATOM 744 C CA . GLY A 1 92 ? -19.373 10.603 3.157 1.00 42.19 92 GLY A CA 1
ATOM 745 C C . GLY A 1 92 ? -18.824 10.671 1.726 1.00 42.19 92 GLY A C 1
ATOM 746 O O . GLY A 1 92 ? -19.520 11.147 0.831 1.00 42.19 92 GLY A O 1
ATOM 747 N N . ALA A 1 93 ? -17.626 10.148 1.451 1.00 44.56 93 ALA A N 1
ATOM 748 C CA . ALA A 1 93 ? -17.058 10.204 0.099 1.00 44.56 93 ALA A CA 1
ATOM 749 C C . ALA A 1 93 ? -17.712 9.211 -0.888 1.00 44.56 93 ALA A C 1
ATOM 751 O O . ALA A 1 93 ? -17.654 9.429 -2.096 1.00 44.56 93 ALA A O 1
ATOM 752 N N . TYR A 1 94 ? -18.378 8.155 -0.400 1.00 45.53 94 TYR A N 1
ATOM 753 C CA . TYR A 1 94 ? -18.964 7.110 -1.259 1.00 45.53 94 TYR A CA 1
ATOM 754 C C . TYR A 1 94 ? -20.452 7.348 -1.580 1.00 45.53 94 TYR A C 1
ATOM 756 O O . TYR A 1 94 ? -20.982 6.775 -2.528 1.00 45.53 94 TYR A O 1
ATOM 764 N N . LYS A 1 95 ? -21.150 8.219 -0.833 1.00 41.34 95 LYS A N 1
ATOM 765 C CA . LYS A 1 95 ? -22.556 8.575 -1.125 1.00 41.34 95 LYS A CA 1
ATOM 766 C C . LYS A 1 95 ? -22.710 9.728 -2.119 1.00 41.34 95 LYS A C 1
ATOM 768 O O . LYS A 1 95 ? -23.747 9.811 -2.777 1.00 41.34 95 LYS A O 1
ATOM 773 N N . ALA A 1 96 ? -21.692 10.574 -2.285 1.00 41.34 96 ALA A N 1
ATOM 774 C CA . ALA A 1 96 ? -21.760 11.711 -3.206 1.00 41.34 96 ALA A CA 1
ATOM 775 C C . ALA A 1 96 ? -21.914 11.281 -4.681 1.00 41.34 96 ALA A C 1
ATOM 777 O O . ALA A 1 96 ? -22.595 11.955 -5.452 1.00 41.34 96 ALA A O 1
ATOM 778 N N . ALA A 1 97 ? -21.377 10.117 -5.069 1.00 39.66 97 ALA A N 1
ATOM 779 C CA . ALA A 1 97 ? -21.528 9.594 -6.430 1.00 39.66 97 ALA A CA 1
ATOM 780 C C . ALA A 1 97 ? -22.924 8.996 -6.705 1.00 39.66 97 ALA A C 1
ATOM 782 O O . ALA A 1 97 ? -23.408 9.060 -7.834 1.00 39.66 97 ALA A O 1
ATOM 783 N N . ALA A 1 98 ? -23.604 8.466 -5.681 1.00 42.56 98 ALA A N 1
ATOM 784 C CA . ALA A 1 98 ? -24.953 7.914 -5.820 1.00 42.56 98 ALA A CA 1
ATOM 785 C C . ALA A 1 98 ? -26.039 9.008 -5.871 1.00 42.56 98 ALA A C 1
ATOM 787 O O . ALA A 1 98 ? -27.056 8.834 -6.539 1.00 42.56 98 ALA A O 1
ATOM 788 N N . GLY A 1 99 ? -25.820 10.151 -5.209 1.00 37.25 99 GLY A N 1
ATOM 789 C CA . GLY A 1 99 ? -26.779 11.264 -5.177 1.00 37.25 99 GLY A CA 1
ATOM 790 C C . GLY A 1 99 ? -26.795 12.133 -6.440 1.00 37.25 99 GLY A C 1
ATOM 791 O O . GLY A 1 99 ? -27.844 12.658 -6.812 1.00 37.25 99 GLY A O 1
ATOM 792 N N . MET A 1 100 ? -25.666 12.255 -7.148 1.00 39.88 100 MET A N 1
ATOM 793 C CA . MET A 1 100 ? -25.562 13.191 -8.278 1.00 39.88 100 MET A CA 1
ATOM 794 C C . MET A 1 100 ? -26.324 12.728 -9.530 1.00 39.88 100 MET A C 1
ATOM 796 O O . MET A 1 100 ? -26.663 13.541 -10.384 1.00 39.88 100 MET A O 1
ATOM 800 N N . ARG A 1 101 ? -26.666 11.436 -9.618 1.00 40.94 101 ARG A N 1
ATOM 801 C CA . ARG A 1 101 ? -27.474 10.883 -10.716 1.00 40.94 101 ARG A CA 1
ATOM 802 C C . ARG A 1 101 ? -28.983 10.994 -10.484 1.00 40.94 101 ARG A C 1
ATOM 804 O O . ARG A 1 101 ? -29.726 10.979 -11.451 1.00 40.94 101 ARG A O 1
ATOM 811 N N . ALA A 1 102 ? -29.424 11.159 -9.234 1.00 45.12 102 ALA A N 1
ATOM 812 C CA . ALA A 1 102 ? -30.837 11.367 -8.905 1.00 45.12 102 ALA A CA 1
ATOM 813 C C . ALA A 1 102 ? -31.256 12.847 -9.003 1.00 45.12 102 ALA A C 1
ATOM 815 O O . ALA A 1 102 ? -32.397 13.144 -9.340 1.00 45.12 102 ALA A O 1
ATOM 816 N N . ALA A 1 103 ? -30.334 13.783 -8.746 1.00 43.28 103 ALA A N 1
ATOM 817 C CA . ALA A 1 103 ? -30.624 15.219 -8.801 1.00 43.28 103 ALA A CA 1
ATOM 818 C C . ALA A 1 103 ? -30.799 15.754 -10.237 1.00 43.28 103 ALA A C 1
ATOM 820 O O . ALA A 1 103 ? -31.589 16.669 -10.455 1.00 43.28 103 ALA A O 1
ATOM 821 N N . LEU A 1 104 ? -30.109 15.158 -11.218 1.00 46.44 104 LEU A N 1
ATOM 822 C CA . LEU A 1 104 ? -30.230 15.535 -12.633 1.00 46.44 104 LEU A CA 1
ATOM 823 C C . LEU A 1 104 ? -31.561 15.090 -13.268 1.00 46.44 104 LEU A C 1
ATOM 825 O O . LEU A 1 104 ? -32.024 15.756 -14.187 1.00 46.44 104 LEU A O 1
ATOM 829 N N . ASP A 1 105 ? -32.202 14.036 -12.749 1.00 48.19 105 ASP A N 1
ATOM 830 C CA . ASP A 1 105 ? -33.510 13.549 -13.230 1.00 48.19 105 ASP A CA 1
ATOM 831 C C . ASP A 1 105 ? -34.711 14.258 -12.574 1.00 48.19 105 ASP A C 1
ATOM 833 O O . ASP A 1 105 ? -35.831 14.152 -13.070 1.00 48.19 105 ASP A O 1
ATOM 837 N N . MET A 1 106 ? -34.511 14.990 -11.468 1.00 48.88 106 MET A N 1
ATOM 838 C CA . MET A 1 106 ? -35.614 15.575 -10.682 1.00 48.88 106 MET A CA 1
ATOM 839 C C . MET A 1 106 ? -35.661 17.110 -10.637 1.00 48.88 106 MET A C 1
ATOM 841 O O . MET A 1 106 ? -36.475 17.660 -9.900 1.00 48.88 106 MET A O 1
ATOM 845 N N . GLY A 1 107 ? -34.853 17.820 -11.430 1.00 47.28 107 GLY A N 1
ATOM 846 C CA . GLY A 1 107 ? -35.055 19.257 -11.683 1.00 47.28 107 GLY A CA 1
ATOM 847 C C . GLY A 1 107 ? -35.106 20.157 -10.437 1.00 47.28 107 GLY A C 1
ATOM 848 O O . GLY A 1 107 ? -35.898 21.097 -10.398 1.00 47.28 107 GLY A O 1
ATOM 849 N N . VAL A 1 108 ? -34.292 19.885 -9.412 1.00 47.47 108 VAL A N 1
ATOM 850 C CA . VAL A 1 108 ? -34.247 20.705 -8.186 1.00 47.47 108 VAL A CA 1
ATOM 851 C C . VAL A 1 108 ? -33.218 21.839 -8.348 1.00 47.47 108 VAL A C 1
ATOM 853 O O . VAL A 1 108 ? -32.068 21.550 -8.684 1.00 47.47 108 VAL A O 1
ATOM 856 N N . PRO A 1 109 ? -33.580 23.117 -8.117 1.00 42.56 109 PRO A N 1
ATOM 857 C CA . PRO A 1 109 ? -32.675 24.249 -8.310 1.00 42.56 109 PRO A CA 1
ATOM 858 C C . PRO A 1 109 ? -31.650 24.385 -7.170 1.00 42.56 109 PRO A C 1
ATOM 860 O O . PRO A 1 109 ? -31.950 24.127 -6.004 1.00 42.56 109 PRO A O 1
ATOM 863 N N . THR A 1 110 ? -30.432 24.807 -7.520 1.00 47.19 110 THR A N 1
ATOM 864 C CA . THR A 1 110 ? -29.317 25.068 -6.593 1.00 47.19 110 THR A CA 1
ATOM 865 C C . THR A 1 110 ? -29.556 26.322 -5.742 1.00 47.19 110 THR A C 1
ATOM 867 O O . THR A 1 110 ? -30.057 27.316 -6.276 1.00 47.19 110 THR A O 1
ATOM 870 N N . PRO A 1 111 ? -29.179 26.326 -4.448 1.00 44.06 111 PRO A N 1
ATOM 871 C CA . PRO A 1 111 ? -29.456 27.433 -3.549 1.00 44.06 111 PRO A CA 1
ATOM 872 C C . PRO A 1 111 ? -28.318 28.456 -3.607 1.00 44.06 111 PRO A C 1
ATOM 874 O O . PRO A 1 111 ? -27.417 28.408 -2.787 1.00 44.06 111 PRO A O 1
ATOM 877 N N . ASP A 1 112 ? -28.373 29.373 -4.568 1.00 44.94 112 ASP A N 1
ATOM 878 C CA . ASP A 1 112 ? -27.637 30.642 -4.507 1.00 44.94 112 ASP A CA 1
ATOM 879 C C . ASP A 1 112 ? -28.520 31.734 -5.119 1.00 44.94 112 ASP A C 1
ATOM 881 O O . ASP A 1 112 ? -28.488 32.020 -6.317 1.00 44.94 112 ASP A O 1
ATOM 885 N N . SER A 1 113 ? -29.401 32.284 -4.286 1.00 42.06 113 SER A N 1
ATOM 886 C CA . SER A 1 113 ? -30.178 33.500 -4.541 1.00 42.06 113 SER A CA 1
ATOM 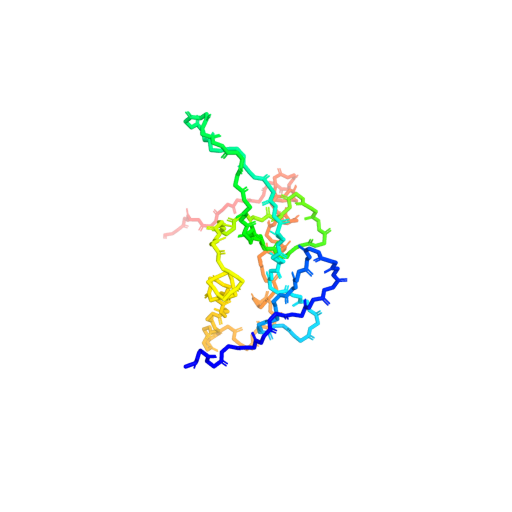887 C C . SER A 1 113 ? -30.711 34.049 -3.215 1.00 42.06 113 SER A C 1
ATOM 889 O O . SER A 1 113 ? -31.902 33.902 -2.954 1.00 42.06 113 SER A O 1
ATOM 891 N N . VAL A 1 114 ? -29.837 34.641 -2.388 1.00 39.09 114 VAL A N 1
ATOM 892 C CA . VAL A 1 114 ? -30.083 35.895 -1.637 1.00 39.09 114 VAL A CA 1
ATOM 893 C C . VAL A 1 114 ? -28.745 36.590 -1.410 1.00 39.09 114 VAL A C 1
ATOM 895 O O . VAL A 1 114 ? -27.834 35.921 -0.877 1.00 39.09 114 VAL A O 1
#

Mean predicted aligned error: 12.97 Å

Foldseek 3Di:
DDPADQWDDPDPFKTFGCAPDPPFTQKMWGFDWDQDPVRDDIDTWIWIWGDDPPPVPIGTQDTHHDSVVNNVSRDHDDDDVVCVVPPCPVPPPVVVVVPVVVCVVPPDDDPDDD

Sequence (114 aa):
MSGLPKPIRVERRMWVCMRNDPVLPKAEIRLVRRTPMDGGPTIEQYRVITWSIVPEERRLIGYYWTLHEANAAVLYDVTVPDTVVQGQDAFGAYKAAAGMRAALDMGVPTPDSV

Radius of gyration: 18.69 Å; Cα contacts (8 Å, |Δi|>4): 147; chains: 1; bounding box: 50×49×38 Å